Protein AF-A0A1R3H024-F1 (afdb_monomer_lite)

Sequence (90 aa):
MKNISKDQQSIKEGQIQVREKFKAIEEECEQLRAETSKIIRQSANTQIRLSLMFNILKAREQGDFAKAAHLTQLLRQIVAGEINGGQNQG

Structure (mmCIF, N/CA/C/O backbone):
data_AF-A0A1R3H024-F1
#
_entry.id   AF-A0A1R3H024-F1
#
loop_
_atom_site.group_PDB
_atom_site.id
_atom_site.type_symbol
_atom_site.label_atom_id
_atom_site.label_alt_id
_atom_site.label_comp_id
_atom_site.label_asym_id
_atom_site.label_entity_id
_atom_site.label_seq_id
_atom_site.pdbx_PDB_ins_code
_atom_site.Cartn_x
_atom_site.Cartn_y
_atom_site.Cartn_z
_atom_site.occupancy
_atom_site.B_iso_or_equiv
_atom_site.auth_seq_id
_atom_site.auth_comp_id
_atom_site.auth_asym_id
_atom_site.auth_atom_id
_atom_site.pdbx_PDB_model_num
ATOM 1 N N . MET A 1 1 ? -29.449 1.852 52.684 1.00 62.53 1 MET A N 1
ATOM 2 C CA . MET A 1 1 ? -29.940 1.062 51.528 1.00 62.53 1 MET A CA 1
ATOM 3 C C . MET A 1 1 ? -30.313 1.914 50.310 1.00 62.53 1 MET A C 1
ATOM 5 O O . MET A 1 1 ? -29.734 1.674 49.263 1.00 62.53 1 MET A O 1
ATOM 9 N N . LYS A 1 2 ? -31.196 2.927 50.405 1.00 72.94 2 LYS A N 1
ATOM 10 C CA . LYS A 1 2 ? -31.599 3.758 49.240 1.00 72.94 2 LYS A CA 1
ATOM 11 C C . LYS A 1 2 ? -30.443 4.445 48.486 1.00 72.94 2 LYS A C 1
ATOM 13 O O . LYS A 1 2 ? -30.481 4.480 47.264 1.00 72.94 2 LYS A O 1
ATOM 18 N N . ASN A 1 3 ? -29.427 4.953 49.188 1.00 79.25 3 ASN A N 1
ATOM 19 C CA . ASN A 1 3 ? -28.283 5.622 48.544 1.00 79.25 3 ASN A CA 1
ATOM 20 C C . ASN A 1 3 ? -27.396 4.629 47.774 1.00 79.25 3 ASN A C 1
ATOM 22 O O . ASN A 1 3 ? -27.116 4.855 46.608 1.00 79.25 3 ASN A O 1
ATOM 26 N N . ILE A 1 4 ? -27.118 3.460 48.366 1.00 86.12 4 ILE A N 1
ATOM 27 C CA . ILE A 1 4 ? -26.373 2.363 47.718 1.00 86.12 4 ILE A CA 1
ATOM 28 C C . ILE A 1 4 ? -27.042 1.939 46.399 1.00 86.12 4 ILE A C 1
ATOM 30 O O . ILE A 1 4 ? -26.358 1.707 45.410 1.00 86.12 4 ILE A O 1
ATOM 34 N N . SER A 1 5 ? -28.378 1.884 46.356 1.00 88.75 5 SER A N 1
ATOM 35 C CA . SER A 1 5 ? -29.119 1.545 45.131 1.00 88.75 5 SER A CA 1
ATOM 36 C C . SER A 1 5 ? -28.968 2.593 44.023 1.00 88.75 5 SER A C 1
ATOM 38 O O . SER A 1 5 ? -28.930 2.222 42.853 1.00 88.75 5 SER A O 1
ATOM 40 N N . LYS A 1 6 ? -28.895 3.886 44.368 1.00 91.88 6 LYS A N 1
ATOM 41 C CA . LYS A 1 6 ? -28.680 4.965 43.391 1.00 91.88 6 LYS A CA 1
ATOM 42 C C . LYS A 1 6 ? -27.247 4.958 42.867 1.00 91.88 6 LYS A C 1
ATOM 44 O O . LYS A 1 6 ? -27.041 5.087 41.664 1.00 91.88 6 LYS A O 1
ATOM 49 N N . ASP A 1 7 ? -26.281 4.737 43.752 1.00 94.06 7 ASP A N 1
ATOM 50 C CA . AS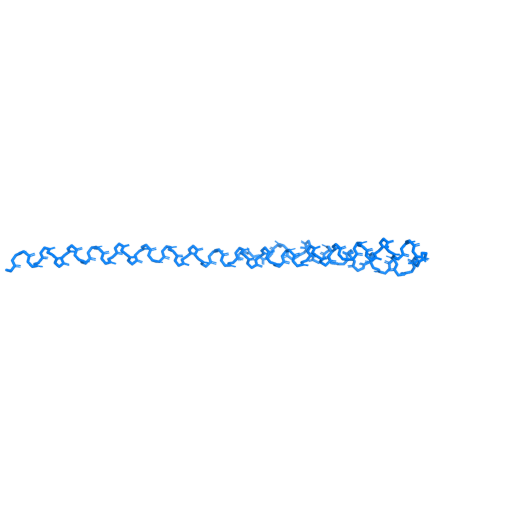P A 1 7 ? -24.868 4.654 43.381 1.00 94.06 7 ASP A CA 1
ATOM 51 C C . ASP A 1 7 ? -24.622 3.460 42.449 1.00 94.06 7 ASP A C 1
ATOM 53 O O . ASP A 1 7 ? -23.978 3.602 41.414 1.00 94.06 7 ASP A O 1
ATOM 57 N N . GLN A 1 8 ? -25.214 2.299 42.747 1.00 94.19 8 GLN A N 1
ATOM 58 C CA . GLN A 1 8 ? -25.152 1.120 41.876 1.00 94.19 8 GLN A CA 1
ATOM 59 C C . GLN A 1 8 ? -25.760 1.370 40.492 1.00 94.19 8 GLN A C 1
ATOM 61 O O . GLN A 1 8 ? -25.214 0.902 39.492 1.00 94.19 8 GLN A O 1
ATOM 66 N N . GLN A 1 9 ? -26.870 2.109 40.416 1.00 94.94 9 GLN A N 1
ATOM 67 C CA . GLN A 1 9 ? -27.474 2.477 39.138 1.00 94.94 9 GLN A CA 1
ATOM 68 C C . GLN A 1 9 ? -26.553 3.403 38.330 1.00 94.94 9 GLN A C 1
ATOM 70 O O . GLN A 1 9 ? -26.288 3.118 37.165 1.00 94.94 9 GLN A O 1
ATOM 75 N N . SER A 1 10 ? -26.004 4.442 38.963 1.00 95.50 10 SER A N 1
ATOM 76 C CA . SER A 1 10 ? -25.047 5.362 38.334 1.00 95.50 10 SER A CA 1
ATOM 77 C C . SER A 1 10 ? -23.794 4.631 37.828 1.00 95.50 10 SER A C 1
ATOM 79 O O . SER A 1 10 ? -23.363 4.831 36.693 1.00 95.50 10 SER A O 1
ATOM 81 N N . ILE A 1 11 ? -23.254 3.695 38.619 1.00 97.00 11 ILE A N 1
ATOM 82 C CA . ILE A 1 11 ? -22.125 2.846 38.209 1.00 97.00 11 ILE A CA 1
ATOM 83 C C . ILE A 1 11 ? -22.487 2.018 36.973 1.00 97.00 11 ILE A C 1
ATOM 85 O O . ILE A 1 11 ? -21.702 1.958 36.028 1.00 97.00 11 ILE A O 1
ATOM 89 N N . LYS A 1 12 ? -23.670 1.393 36.953 1.00 96.94 12 LYS A N 1
ATOM 90 C CA . LYS A 1 12 ? -24.126 0.586 35.814 1.00 96.94 12 LYS A CA 1
ATOM 91 C C . LYS A 1 12 ? -24.271 1.431 34.546 1.00 96.94 12 LYS A C 1
ATOM 93 O O . LYS A 1 12 ? -23.833 1.004 33.481 1.00 96.94 12 LYS A O 1
ATOM 98 N N . GLU A 1 13 ? -24.857 2.619 34.654 1.00 97.38 13 GLU A N 1
ATOM 99 C CA . GLU A 1 13 ? -24.995 3.559 33.536 1.00 97.38 13 GLU A CA 1
ATOM 100 C C . GLU A 1 13 ? -23.622 4.008 33.017 1.00 97.38 13 GLU A C 1
ATOM 102 O O . GLU A 1 13 ? -23.374 3.962 31.812 1.00 97.38 13 GLU A O 1
ATOM 107 N N . GLY A 1 14 ? -22.690 4.335 33.919 1.00 97.81 14 GLY A N 1
ATOM 108 C CA . GLY A 1 14 ? -21.308 4.653 33.564 1.00 97.81 14 GLY A CA 1
ATOM 109 C C . GLY A 1 14 ? -20.597 3.497 32.852 1.00 97.81 14 GLY A C 1
ATOM 110 O O . GLY A 1 14 ? -19.946 3.707 31.831 1.00 97.81 14 GLY A O 1
ATOM 111 N N . GLN A 1 15 ? -20.763 2.262 33.333 1.00 98.00 15 GLN A N 1
ATOM 112 C CA . GLN A 1 15 ? -20.189 1.068 32.700 1.00 98.00 15 GLN A CA 1
ATOM 113 C C . GLN A 1 15 ? -20.734 0.830 31.288 1.00 98.00 15 GLN A C 1
ATOM 115 O O . GLN A 1 15 ? -19.966 0.463 30.398 1.00 98.00 15 GLN A O 1
ATOM 120 N N .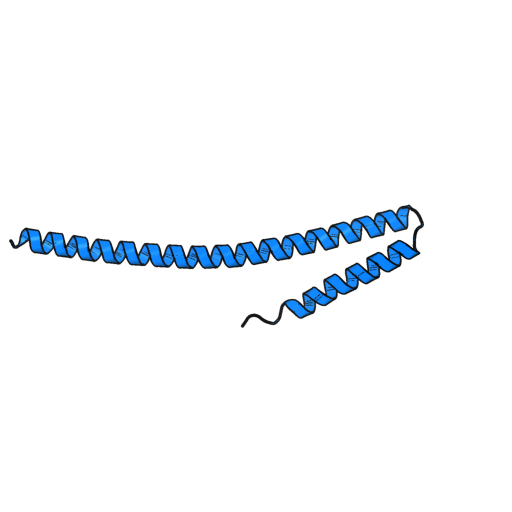 ILE A 1 16 ? -22.035 1.050 31.065 1.00 97.56 16 ILE A N 1
ATOM 121 C CA . ILE A 1 16 ? -22.651 0.935 29.735 1.00 97.56 16 ILE A CA 1
ATOM 122 C C . ILE A 1 16 ? -22.044 1.972 28.787 1.00 97.56 16 ILE A C 1
ATOM 124 O O . ILE A 1 16 ? -21.552 1.595 27.726 1.00 97.56 16 ILE A O 1
ATOM 128 N N . GLN A 1 17 ? -21.978 3.241 29.201 1.00 98.19 17 GLN A N 1
ATOM 129 C CA . GLN A 1 17 ? -21.402 4.309 28.377 1.00 98.19 17 GLN A CA 1
ATOM 130 C C . GLN A 1 17 ? -19.933 4.050 28.036 1.00 98.19 17 GLN A C 1
ATOM 132 O O . GLN A 1 17 ? -19.506 4.250 26.900 1.00 98.19 17 GLN A O 1
ATOM 137 N N . VAL A 1 18 ? -19.141 3.600 29.014 1.00 98.12 18 VAL A N 1
ATOM 138 C CA . VAL A 1 18 ? -17.735 3.248 28.788 1.00 98.12 18 VAL A CA 1
ATOM 139 C C . VAL A 1 18 ? -17.637 2.108 27.775 1.00 98.12 18 VAL A C 1
ATOM 141 O O . VAL A 1 18 ? -16.870 2.211 26.820 1.00 98.12 18 VAL A O 1
ATOM 144 N N . ARG A 1 19 ? -18.450 1.056 27.921 1.00 98.12 19 ARG A N 1
ATOM 145 C CA . ARG A 1 19 ? -18.462 -0.082 26.993 1.00 98.12 19 ARG A CA 1
ATOM 146 C C . ARG A 1 19 ? -18.829 0.329 25.568 1.00 98.12 19 ARG A C 1
ATOM 148 O O . ARG A 1 19 ? -18.217 -0.165 24.629 1.00 98.12 19 ARG A O 1
ATOM 155 N N . GLU A 1 20 ? -19.820 1.196 25.402 1.00 98.06 20 GLU A N 1
ATOM 156 C CA . GLU A 1 20 ? -20.232 1.694 24.085 1.00 98.06 20 GLU A CA 1
ATOM 157 C C . GLU A 1 20 ? -19.123 2.513 23.420 1.00 98.06 20 GLU A C 1
ATOM 159 O O . GLU A 1 20 ? -18.819 2.286 22.252 1.00 98.06 20 GLU A O 1
ATOM 164 N N . LYS A 1 21 ? -18.441 3.381 24.178 1.00 98.25 21 LYS A N 1
ATOM 165 C CA . LYS A 1 21 ? -17.282 4.132 23.672 1.00 98.25 21 LYS A CA 1
ATOM 166 C C . LYS A 1 21 ? -16.141 3.213 23.243 1.00 98.25 21 LYS A C 1
ATOM 168 O O . LYS A 1 21 ? -15.562 3.432 22.187 1.00 98.25 21 LYS A O 1
ATOM 173 N N . PHE A 1 22 ? -15.830 2.182 24.031 1.00 98.25 22 PHE A N 1
ATOM 174 C CA . PHE A 1 22 ? -14.793 1.216 23.660 1.00 98.25 22 PHE A CA 1
ATOM 175 C C . PHE A 1 22 ? -15.139 0.457 22.378 1.00 98.25 22 PHE A C 1
ATOM 177 O O . PHE A 1 22 ? -14.271 0.316 21.526 1.00 98.25 22 PHE A O 1
ATOM 184 N N . LYS A 1 23 ? -16.399 0.041 22.200 1.00 98.25 23 LYS A N 1
ATOM 185 C CA . LYS A 1 23 ? -16.839 -0.598 20.950 1.00 98.25 23 LYS A CA 1
ATOM 186 C C . LYS A 1 23 ? -16.667 0.316 19.739 1.00 98.25 23 LYS A C 1
ATOM 188 O O . LYS A 1 23 ? -16.131 -0.125 18.733 1.00 98.25 23 LYS A O 1
ATOM 193 N N . ALA A 1 24 ? -17.063 1.585 19.852 1.00 98.25 24 ALA A N 1
ATOM 194 C CA . ALA A 1 24 ? -16.878 2.551 18.769 1.00 98.25 24 ALA A CA 1
ATOM 195 C C . ALA A 1 24 ? -15.388 2.737 18.418 1.00 98.25 24 ALA A C 1
ATOM 197 O O . ALA A 1 24 ? -15.021 2.716 17.248 1.00 98.25 24 ALA A O 1
ATOM 198 N N . ILE A 1 25 ? -14.514 2.829 19.428 1.00 98.38 25 ILE A N 1
ATOM 199 C CA . ILE A 1 25 ? -13.059 2.919 19.223 1.00 98.38 25 ILE A CA 1
ATOM 200 C C . ILE A 1 25 ? -12.510 1.660 18.540 1.00 98.38 25 ILE A C 1
ATOM 202 O O . ILE A 1 25 ? -11.654 1.764 17.665 1.00 98.38 25 ILE A O 1
ATOM 206 N N . GLU A 1 26 ? -12.970 0.471 18.935 1.00 98.50 26 GLU A N 1
ATOM 207 C CA . GLU A 1 26 ? -12.568 -0.791 18.303 1.00 98.50 26 GLU A CA 1
ATOM 208 C C . GLU A 1 26 ? -12.978 -0.828 16.825 1.00 98.50 26 GLU A C 1
ATOM 210 O O . GLU A 1 26 ? -12.155 -1.168 15.974 1.00 98.50 26 GLU A O 1
ATOM 215 N N . GLU A 1 27 ? -14.205 -0.414 16.505 1.00 98.31 27 GLU A N 1
ATOM 216 C CA . GLU A 1 27 ? -14.703 -0.320 15.128 1.00 98.31 27 GLU A CA 1
ATOM 217 C C . GLU A 1 27 ? -13.880 0.670 14.286 1.00 98.31 27 GLU A C 1
ATOM 219 O O . GLU A 1 27 ? -13.445 0.327 13.183 1.00 98.31 27 GLU A O 1
ATOM 224 N N . GLU A 1 28 ? -13.590 1.862 14.815 1.00 98.56 28 GLU A N 1
ATOM 225 C CA . GLU A 1 28 ? -12.719 2.849 14.161 1.00 98.56 28 GLU A CA 1
ATOM 226 C C . GLU A 1 28 ? -11.295 2.309 13.955 1.00 98.56 28 GLU A C 1
ATOM 228 O O . GLU A 1 28 ? -10.689 2.505 12.898 1.00 98.56 28 GLU A O 1
ATOM 233 N N . CYS A 1 29 ? -10.754 1.580 14.935 1.00 98.56 29 CYS A N 1
ATOM 234 C CA . CYS A 1 29 ? -9.429 0.971 14.837 1.00 98.56 29 CYS A CA 1
ATOM 235 C C . CYS A 1 29 ? -9.362 -0.087 13.727 1.00 98.56 29 CYS A C 1
ATOM 237 O O . CYS A 1 29 ? -8.366 -0.147 13.000 1.00 98.56 29 CYS A O 1
ATOM 239 N N . GLU A 1 30 ? -10.397 -0.913 13.574 1.00 98.31 30 GLU A N 1
ATOM 240 C CA . GLU A 1 30 ? -10.474 -1.897 12.489 1.00 98.31 30 GLU A CA 1
ATOM 241 C C . GLU A 1 30 ? -10.572 -1.224 11.114 1.00 98.31 30 GLU A C 1
ATOM 243 O O . GLU A 1 30 ? -9.862 -1.612 10.180 1.00 98.31 30 GLU A O 1
ATOM 248 N N . GLN A 1 31 ? -11.371 -0.160 10.996 1.00 98.25 31 GLN A N 1
ATOM 249 C CA . GLN A 1 31 ? -11.442 0.637 9.768 1.00 98.25 31 GLN A CA 1
ATOM 250 C C . GLN A 1 31 ? -10.077 1.241 9.418 1.00 98.25 31 GLN A C 1
ATOM 252 O O . GLN A 1 31 ? -9.590 1.063 8.298 1.00 98.25 31 GLN A O 1
ATOM 257 N N . LEU A 1 32 ? -9.403 1.858 10.393 1.00 98.56 32 LEU A N 1
ATOM 258 C CA . LEU A 1 32 ? -8.087 2.461 10.193 1.00 98.56 32 LEU A CA 1
ATOM 259 C C . LEU A 1 32 ? -7.035 1.425 9.770 1.00 98.56 32 LEU A C 1
ATOM 261 O O . LEU A 1 32 ? -6.204 1.699 8.898 1.00 98.56 32 LEU A O 1
ATOM 265 N N . ARG A 1 33 ? -7.070 0.212 10.337 1.00 98.25 33 ARG A N 1
ATOM 266 C CA . ARG A 1 33 ? -6.191 -0.901 9.928 1.00 98.25 33 ARG A CA 1
ATOM 267 C C . ARG A 1 33 ? -6.447 -1.321 8.484 1.00 98.25 33 ARG A C 1
ATOM 269 O O . ARG A 1 33 ? -5.488 -1.538 7.734 1.00 98.25 33 ARG A O 1
ATOM 276 N N . ALA A 1 34 ? -7.711 -1.419 8.081 1.00 97.38 34 ALA A N 1
ATOM 277 C CA . ALA A 1 34 ? -8.084 -1.780 6.719 1.00 97.38 34 ALA A CA 1
ATOM 278 C C . ALA A 1 34 ? -7.627 -0.718 5.705 1.00 97.38 34 ALA A C 1
ATOM 280 O O . ALA A 1 34 ? -7.034 -1.056 4.677 1.00 97.38 34 ALA A O 1
ATOM 281 N N . GLU A 1 35 ? -7.838 0.564 6.004 1.00 97.81 35 GLU A N 1
ATOM 282 C CA . GLU A 1 35 ? -7.384 1.678 5.165 1.00 97.81 35 GLU A CA 1
ATOM 283 C C . GLU A 1 35 ? -5.860 1.745 5.077 1.00 97.81 35 GLU A C 1
ATOM 285 O O . GLU A 1 35 ? -5.301 1.811 3.980 1.00 97.81 35 GLU A O 1
ATOM 290 N N . THR A 1 36 ? -5.172 1.621 6.213 1.00 97.88 36 THR A N 1
ATOM 291 C CA . THR A 1 36 ? -3.705 1.591 6.262 1.00 97.88 36 THR A CA 1
ATOM 292 C C . THR A 1 36 ? -3.153 0.444 5.418 1.00 97.88 36 THR A C 1
ATOM 294 O O . THR A 1 36 ? -2.225 0.637 4.634 1.00 97.88 36 THR A O 1
ATOM 297 N N . SER A 1 37 ? -3.762 -0.741 5.496 1.00 96.94 37 SER A N 1
ATOM 298 C CA . SER A 1 37 ? -3.366 -1.897 4.683 1.00 96.94 37 SER A CA 1
ATOM 299 C C . SER A 1 37 ? -3.541 -1.638 3.182 1.00 96.94 37 SER A C 1
ATOM 301 O O . SER A 1 37 ? -2.677 -2.009 2.380 1.00 96.94 37 SER A O 1
ATOM 303 N N . LYS A 1 38 ? -4.624 -0.955 2.783 1.00 96.06 38 LYS A N 1
ATOM 304 C CA . LYS A 1 38 ? -4.842 -0.531 1.389 1.00 96.06 38 LYS A CA 1
ATOM 305 C C . LYS A 1 38 ? -3.763 0.458 0.938 1.00 96.06 38 LYS A C 1
ATOM 307 O O . LYS A 1 38 ? -3.179 0.252 -0.128 1.00 96.06 38 LYS A O 1
ATOM 312 N N . ILE A 1 39 ? -3.451 1.464 1.757 1.00 96.81 39 ILE A N 1
ATOM 313 C CA . ILE A 1 39 ? -2.418 2.472 1.472 1.00 96.81 39 ILE A CA 1
ATOM 314 C C . ILE A 1 39 ? -1.040 1.820 1.340 1.00 96.81 39 ILE A C 1
ATOM 316 O O . ILE A 1 39 ? -0.328 2.105 0.377 1.00 96.81 39 ILE A O 1
ATOM 320 N N . ILE A 1 40 ? -0.664 0.912 2.247 1.00 96.62 40 ILE A N 1
ATOM 321 C CA . ILE A 1 40 ? 0.606 0.171 2.171 1.00 96.62 40 ILE A CA 1
ATOM 322 C C . ILE A 1 40 ? 0.699 -0.584 0.842 1.00 96.62 40 ILE A C 1
ATOM 324 O O . ILE A 1 40 ? 1.699 -0.465 0.132 1.00 96.62 40 ILE A O 1
ATOM 328 N N . ARG A 1 41 ? -0.359 -1.312 0.459 1.00 93.69 41 ARG A N 1
ATOM 329 C CA . ARG A 1 41 ? -0.389 -2.073 -0.799 1.00 93.69 41 ARG A CA 1
ATOM 330 C C . ARG A 1 41 ? -0.245 -1.167 -2.025 1.00 93.69 41 ARG A C 1
ATOM 332 O O . ARG A 1 41 ? 0.539 -1.468 -2.924 1.00 93.69 41 ARG A O 1
ATOM 339 N N . GLN A 1 42 ? -0.979 -0.058 -2.060 1.00 93.12 42 GLN A N 1
ATOM 340 C CA . GLN A 1 42 ? -0.900 0.927 -3.145 1.00 93.12 42 GLN A CA 1
ATOM 341 C C . GLN A 1 42 ? 0.475 1.606 -3.209 1.00 93.12 42 GLN A C 1
ATOM 343 O O . GLN A 1 42 ? 1.012 1.835 -4.297 1.00 93.12 42 GLN A O 1
ATOM 348 N N . SER A 1 43 ? 1.072 1.888 -2.051 1.00 96.00 43 SER A N 1
ATOM 349 C CA . SER A 1 43 ? 2.399 2.497 -1.951 1.00 96.00 43 SER A CA 1
ATOM 350 C C . SER A 1 43 ? 3.477 1.550 -2.470 1.00 96.00 43 SER A C 1
ATOM 352 O O . SER A 1 43 ? 4.299 1.957 -3.290 1.00 96.00 43 SER A O 1
ATOM 354 N N . ALA A 1 44 ? 3.429 0.273 -2.081 1.00 94.06 44 ALA A N 1
ATOM 355 C CA . ALA A 1 44 ? 4.339 -0.751 -2.587 1.00 94.06 44 ALA A CA 1
ATOM 356 C C . ALA A 1 44 ? 4.239 -0.897 -4.114 1.00 94.06 44 ALA A C 1
ATOM 358 O O . ALA A 1 44 ? 5.260 -0.914 -4.802 1.00 94.06 44 ALA A O 1
ATOM 359 N N . ASN A 1 45 ? 3.021 -0.922 -4.669 1.00 92.94 45 ASN A N 1
ATOM 360 C CA . ASN A 1 45 ? 2.853 -0.970 -6.122 1.00 92.94 45 ASN A CA 1
ATOM 361 C C . ASN A 1 45 ? 3.445 0.276 -6.804 1.00 92.94 45 ASN A C 1
ATOM 363 O O . ASN A 1 45 ? 4.207 0.168 -7.765 1.00 92.94 45 ASN A O 1
ATOM 367 N N . THR A 1 46 ? 3.181 1.463 -6.256 1.00 95.25 46 THR A N 1
ATOM 368 C CA . THR A 1 46 ? 3.750 2.714 -6.770 1.00 95.25 46 THR A CA 1
ATOM 369 C C . THR A 1 46 ? 5.276 2.688 -6.778 1.00 95.25 46 THR A C 1
ATOM 371 O O . THR A 1 46 ? 5.880 3.064 -7.782 1.00 95.25 46 THR A O 1
ATOM 374 N N . GLN A 1 47 ? 5.907 2.182 -5.717 1.00 97.31 47 GLN A N 1
ATOM 375 C CA . GLN A 1 47 ? 7.361 2.019 -5.662 1.00 97.31 47 GLN A CA 1
ATOM 376 C C . GLN A 1 47 ? 7.880 1.051 -6.735 1.00 97.31 47 GLN A C 1
ATOM 378 O O . GLN A 1 47 ? 8.876 1.355 -7.393 1.00 97.31 47 GLN A O 1
ATOM 383 N N . ILE A 1 48 ? 7.190 -0.070 -6.973 1.00 95.69 48 ILE A N 1
ATOM 384 C CA . ILE A 1 48 ? 7.533 -1.015 -8.050 1.00 95.69 48 ILE A CA 1
ATOM 385 C C . ILE A 1 48 ? 7.462 -0.322 -9.418 1.00 95.69 48 ILE A C 1
ATOM 387 O O . ILE A 1 48 ? 8.407 -0.418 -10.205 1.00 95.69 48 ILE A O 1
ATOM 391 N N . ARG A 1 49 ? 6.382 0.423 -9.696 1.00 96.56 49 ARG A N 1
ATOM 392 C CA . ARG A 1 49 ? 6.225 1.167 -10.958 1.00 96.56 49 ARG A CA 1
ATOM 393 C C . ARG A 1 49 ? 7.338 2.191 -11.151 1.00 96.56 49 ARG A C 1
ATOM 395 O O . ARG A 1 49 ? 7.947 2.222 -12.217 1.00 96.56 49 ARG A O 1
ATOM 402 N N . LEU A 1 50 ? 7.645 2.978 -10.120 1.00 98.19 50 LEU A N 1
ATOM 403 C CA . LEU A 1 50 ? 8.731 3.958 -10.166 1.00 98.19 50 LEU A CA 1
ATOM 404 C C . LEU A 1 50 ? 10.080 3.286 -10.432 1.00 98.19 50 LEU A C 1
ATOM 406 O O . LEU A 1 50 ? 10.813 3.722 -11.315 1.00 98.19 50 LEU A O 1
ATOM 410 N N . SER A 1 51 ? 10.389 2.191 -9.733 1.00 98.19 51 SER A N 1
ATOM 411 C CA . SER A 1 51 ? 11.623 1.430 -9.951 1.00 98.19 51 SER A CA 1
ATOM 412 C C . SER A 1 51 ? 11.744 0.937 -11.398 1.00 98.19 51 SER A C 1
ATOM 414 O O . SER A 1 51 ? 12.793 1.088 -12.027 1.00 98.19 51 SER A O 1
ATOM 416 N N . LEU A 1 52 ? 10.656 0.415 -11.972 1.00 98.12 52 LEU A N 1
ATOM 417 C CA . LEU A 1 52 ? 10.623 0.010 -13.379 1.00 98.12 52 LEU A CA 1
ATOM 418 C C . LEU A 1 52 ? 10.841 1.192 -14.323 1.00 98.12 52 LEU A C 1
ATOM 420 O O . LEU A 1 52 ? 11.639 1.077 -15.251 1.00 98.12 52 LEU A O 1
ATOM 424 N N . MET A 1 53 ? 10.190 2.331 -14.076 1.00 98.38 53 MET A N 1
ATOM 425 C CA . MET A 1 53 ? 10.378 3.547 -14.874 1.00 98.38 53 MET A CA 1
ATOM 426 C C . MET A 1 53 ? 11.837 4.017 -14.849 1.00 98.38 53 MET A C 1
ATOM 428 O O . MET A 1 53 ? 12.408 4.274 -15.909 1.00 98.38 53 MET A O 1
ATOM 432 N N . PHE A 1 54 ? 12.476 4.048 -13.676 1.00 98.75 54 PHE A N 1
ATOM 433 C CA . PHE A 1 54 ? 13.897 4.387 -13.561 1.00 98.75 54 PHE A CA 1
ATOM 434 C C . PHE A 1 54 ? 14.792 3.394 -14.309 1.00 98.75 54 PHE A C 1
ATOM 436 O O . PHE A 1 54 ? 15.695 3.804 -15.038 1.00 98.75 54 PHE A O 1
ATOM 443 N N . ASN A 1 55 ? 14.522 2.092 -14.198 1.00 98.56 55 ASN A N 1
ATOM 444 C CA . ASN A 1 55 ? 15.290 1.070 -14.910 1.00 98.56 55 ASN A CA 1
ATOM 445 C C . ASN A 1 55 ? 15.120 1.153 -16.435 1.00 98.56 55 ASN A C 1
ATOM 447 O O . ASN A 1 55 ? 16.077 0.894 -17.163 1.00 98.56 55 ASN A O 1
ATOM 451 N N . ILE A 1 56 ? 13.942 1.550 -16.930 1.00 98.81 56 ILE A N 1
ATOM 452 C CA . ILE A 1 56 ? 13.714 1.821 -18.358 1.00 98.81 56 ILE A CA 1
ATOM 453 C C . ILE A 1 56 ? 14.568 3.003 -18.818 1.00 98.81 56 ILE A C 1
ATOM 455 O O . ILE A 1 56 ? 15.226 2.904 -19.852 1.00 98.81 56 ILE A O 1
ATOM 459 N N . LEU A 1 57 ? 14.569 4.109 -18.065 1.00 98.69 57 LEU A N 1
ATOM 460 C CA . LEU A 1 57 ? 15.384 5.284 -18.391 1.00 98.69 57 LEU A CA 1
ATOM 461 C C . LEU A 1 57 ? 16.871 4.926 -18.432 1.00 98.69 57 LEU A C 1
ATOM 463 O O . LEU A 1 57 ? 17.538 5.234 -19.415 1.00 98.69 57 LEU A O 1
ATOM 467 N N . LYS A 1 58 ? 17.354 4.184 -17.432 1.00 98.75 58 LYS A N 1
ATOM 468 C CA . LYS A 1 58 ? 18.738 3.704 -17.377 1.00 98.75 58 LYS A CA 1
ATOM 469 C C . LYS A 1 58 ? 19.093 2.789 -18.552 1.00 98.75 58 LYS A C 1
ATOM 471 O O . LYS A 1 58 ? 20.156 2.931 -19.140 1.00 98.75 58 LYS A O 1
ATOM 476 N N . ALA A 1 59 ? 18.209 1.861 -18.924 1.00 98.75 59 ALA A N 1
ATOM 477 C CA . ALA A 1 59 ? 18.439 0.989 -20.077 1.00 98.75 59 ALA A CA 1
ATOM 478 C C . ALA A 1 59 ? 18.527 1.791 -21.387 1.00 98.75 59 ALA A C 1
ATOM 480 O O . ALA A 1 59 ? 19.395 1.525 -22.212 1.00 98.75 59 ALA A O 1
ATOM 481 N N . ARG A 1 60 ? 17.678 2.816 -21.552 1.00 98.50 60 ARG A N 1
ATOM 482 C CA . ARG A 1 60 ? 17.731 3.726 -22.709 1.00 98.50 60 ARG A CA 1
ATOM 483 C C . ARG A 1 60 ? 19.019 4.544 -22.742 1.00 98.50 60 ARG A C 1
ATOM 485 O O . ARG A 1 60 ? 19.625 4.644 -23.800 1.00 98.50 60 ARG A O 1
ATOM 492 N N . GLU A 1 61 ? 19.437 5.092 -21.603 1.00 98.62 61 GLU A N 1
ATOM 493 C CA . GLU A 1 61 ? 20.706 5.819 -21.463 1.00 98.62 61 GLU A CA 1
ATOM 494 C C . GLU A 1 61 ? 21.908 4.941 -21.848 1.00 98.62 61 GLU A C 1
ATOM 496 O O . GLU A 1 61 ? 22.831 5.402 -22.511 1.00 98.62 61 GLU A O 1
ATOM 501 N N . GLN A 1 62 ? 21.865 3.653 -21.502 1.00 98.50 62 GLN A N 1
ATOM 502 C CA . GLN A 1 62 ? 22.904 2.670 -21.824 1.00 98.50 62 GLN A CA 1
ATOM 503 C C . GLN A 1 62 ? 22.820 2.110 -23.257 1.00 98.50 62 GLN A C 1
ATOM 505 O O . GLN A 1 62 ? 23.641 1.275 -23.628 1.00 98.50 62 GLN A O 1
ATOM 510 N N . GLY A 1 63 ? 21.833 2.525 -24.059 1.00 98.44 63 GLY A N 1
ATOM 511 C CA . GLY A 1 63 ? 21.603 1.996 -25.408 1.00 98.44 63 GLY A CA 1
ATOM 512 C C . GLY A 1 63 ? 21.024 0.573 -25.454 1.00 98.44 63 GLY A C 1
ATOM 513 O O . GLY A 1 63 ? 20.913 -0.012 -26.530 1.00 98.44 63 GLY A O 1
ATOM 514 N N . ASP A 1 64 ? 20.614 0.009 -24.315 1.00 98.50 64 ASP A N 1
ATOM 515 C CA . ASP A 1 64 ? 19.993 -1.316 -24.225 1.00 98.50 64 ASP A CA 1
ATOM 516 C C . ASP A 1 64 ? 18.478 -1.224 -24.472 1.00 98.50 64 ASP A C 1
ATOM 518 O O . ASP A 1 64 ? 17.632 -1.282 -23.569 1.00 98.50 64 ASP A O 1
ATOM 522 N N . PHE A 1 65 ? 18.119 -1.051 -25.744 1.00 98.12 65 PHE A N 1
ATOM 523 C CA . PHE A 1 65 ? 16.723 -0.919 -26.160 1.00 98.12 65 PHE A CA 1
ATOM 524 C C . PHE A 1 65 ? 15.918 -2.211 -25.989 1.00 98.12 65 PHE A C 1
ATOM 526 O O . PHE A 1 65 ? 14.711 -2.140 -25.752 1.00 98.12 65 PHE A O 1
ATOM 533 N N . ALA A 1 66 ? 16.563 -3.379 -26.056 1.00 98.44 66 ALA A N 1
ATOM 534 C CA . ALA A 1 66 ? 15.903 -4.663 -25.834 1.00 98.44 66 ALA A CA 1
ATOM 535 C C . ALA A 1 66 ? 15.408 -4.773 -24.385 1.00 98.44 66 ALA A C 1
ATOM 537 O O . ALA A 1 66 ? 14.227 -5.044 -24.141 1.00 98.44 66 ALA A O 1
ATOM 538 N N . LYS A 1 67 ? 16.273 -4.461 -23.413 1.00 98.25 67 LYS A N 1
ATOM 539 C CA . LYS A 1 67 ? 15.896 -4.410 -21.998 1.00 98.25 67 LYS A CA 1
ATOM 540 C C . LYS A 1 67 ? 14.871 -3.320 -21.721 1.00 98.25 67 LYS A C 1
ATOM 542 O O . LYS A 1 67 ? 13.904 -3.568 -21.000 1.00 98.25 67 LYS A O 1
ATOM 547 N N . ALA A 1 68 ? 15.030 -2.135 -22.312 1.00 98.69 68 ALA A N 1
ATOM 548 C CA . ALA A 1 68 ? 14.051 -1.061 -22.167 1.00 98.69 68 ALA A CA 1
ATOM 549 C C . ALA A 1 68 ? 12.658 -1.488 -22.667 1.00 98.69 68 ALA A C 1
ATOM 551 O O . ALA A 1 68 ? 11.658 -1.229 -21.992 1.00 98.69 68 ALA A O 1
ATOM 552 N N . ALA A 1 69 ? 12.575 -2.173 -23.812 1.00 98.44 69 ALA A N 1
ATOM 553 C CA . ALA A 1 69 ? 11.322 -2.689 -24.360 1.00 98.44 69 ALA A CA 1
ATOM 554 C C . ALA 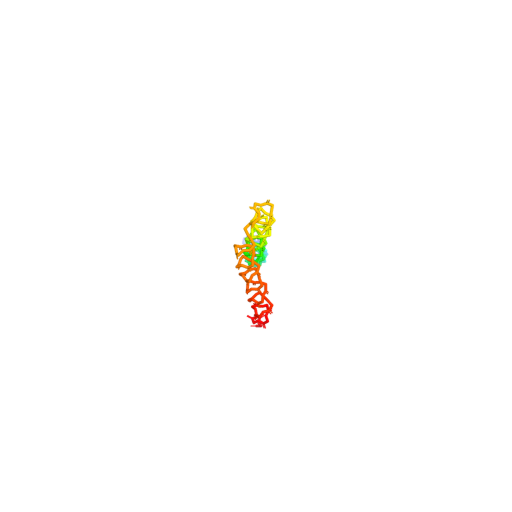A 1 69 ? 10.691 -3.749 -23.445 1.00 98.44 69 ALA A C 1
ATOM 556 O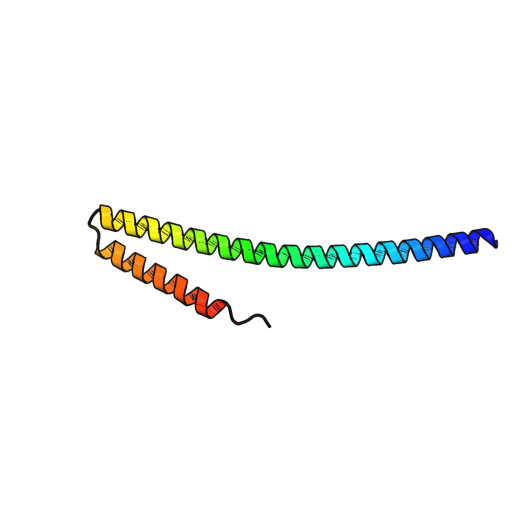 O . ALA A 1 69 ? 9.496 -3.660 -23.145 1.00 98.44 69 ALA A O 1
ATOM 557 N N . HIS A 1 70 ? 11.493 -4.691 -22.941 1.00 98.38 70 HIS A N 1
ATOM 558 C CA . HIS A 1 70 ? 11.034 -5.722 -22.012 1.00 98.38 70 HIS A CA 1
ATOM 559 C C . HIS A 1 70 ? 10.475 -5.125 -20.710 1.00 98.38 70 HIS A C 1
ATOM 561 O O . HIS A 1 70 ? 9.341 -5.414 -20.325 1.00 98.38 70 HIS A O 1
ATOM 567 N N . 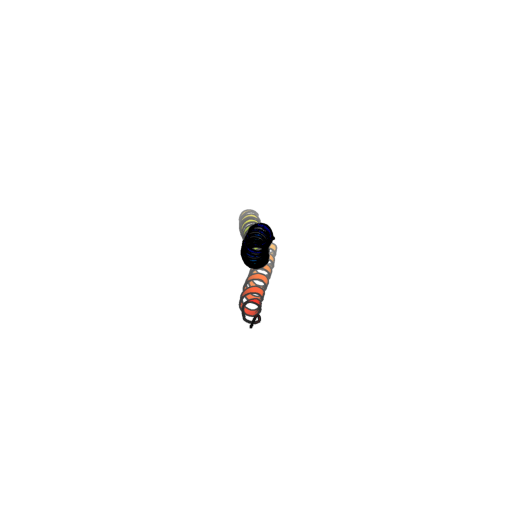LEU A 1 71 ? 11.218 -4.216 -20.071 1.00 98.44 71 LEU A N 1
ATOM 568 C CA . LEU A 1 71 ? 10.771 -3.535 -18.852 1.00 98.44 71 LEU A CA 1
ATOM 569 C C . LEU A 1 71 ? 9.514 -2.685 -19.092 1.00 98.44 71 LEU A C 1
ATOM 571 O O . LEU A 1 71 ? 8.635 -2.623 -18.235 1.00 98.44 71 LEU A O 1
ATOM 575 N N . THR A 1 72 ? 9.390 -2.071 -20.272 1.00 98.25 72 THR A N 1
ATOM 576 C CA . THR A 1 72 ? 8.181 -1.323 -20.650 1.00 98.25 72 THR A CA 1
ATOM 577 C C . THR A 1 72 ? 6.970 -2.252 -20.783 1.00 98.25 72 THR A C 1
ATOM 579 O O . THR A 1 72 ? 5.870 -1.895 -20.362 1.00 98.25 72 THR A O 1
ATOM 582 N N . GLN A 1 73 ? 7.144 -3.452 -21.346 1.00 97.75 73 GLN A N 1
ATOM 583 C CA . GLN A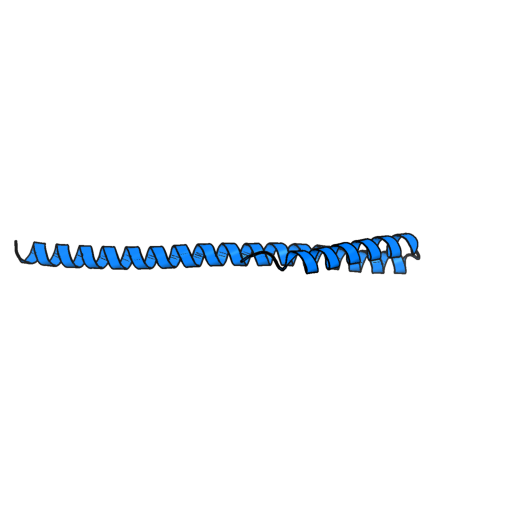 1 73 ? 6.075 -4.451 -21.407 1.00 97.75 73 GLN A CA 1
ATOM 584 C C . GLN A 1 73 ? 5.654 -4.911 -20.008 1.00 97.75 73 GLN A C 1
ATOM 586 O O . GLN A 1 73 ? 4.455 -4.971 -19.738 1.00 97.75 73 GLN A O 1
ATOM 591 N N . LEU A 1 74 ? 6.615 -5.163 -19.117 1.00 96.81 74 LEU A N 1
ATOM 592 C CA . LEU A 1 74 ? 6.335 -5.536 -17.731 1.00 96.81 74 LEU A CA 1
ATOM 593 C C . LEU A 1 74 ? 5.566 -4.432 -16.987 1.00 96.81 74 LEU A C 1
ATOM 595 O O . LEU A 1 74 ? 4.560 -4.709 -16.337 1.00 96.81 74 LEU A O 1
ATOM 599 N N . LEU A 1 75 ? 5.977 -3.169 -17.140 1.00 97.12 75 LEU A N 1
ATOM 600 C CA . LEU A 1 75 ? 5.267 -2.030 -16.552 1.00 97.12 75 LEU A CA 1
ATOM 601 C C . LEU A 1 75 ? 3.813 -1.953 -17.045 1.00 97.12 75 LEU A C 1
ATOM 603 O O . LEU A 1 75 ? 2.908 -1.749 -16.239 1.00 97.12 75 LEU A O 1
ATOM 607 N N . ARG A 1 76 ? 3.567 -2.177 -18.345 1.00 96.44 76 ARG A N 1
ATOM 608 C CA . ARG A 1 76 ? 2.200 -2.229 -18.895 1.00 96.44 76 ARG A CA 1
ATOM 609 C C . ARG A 1 76 ? 1.359 -3.337 -18.266 1.00 96.44 76 ARG A C 1
ATOM 611 O O . ARG A 1 76 ? 0.191 -3.102 -17.978 1.00 96.44 76 ARG A O 1
ATOM 618 N N . GLN A 1 77 ? 1.932 -4.519 -18.047 1.00 94.38 77 GLN A N 1
ATOM 619 C CA . GLN A 1 77 ? 1.222 -5.634 -17.413 1.00 94.38 77 GLN A CA 1
ATOM 620 C C . GLN A 1 77 ? 0.836 -5.314 -15.967 1.00 94.38 77 GLN A C 1
ATOM 622 O O . GLN A 1 77 ? -0.288 -5.598 -15.566 1.00 94.38 77 GLN A O 1
ATOM 627 N N . ILE A 1 78 ? 1.731 -4.676 -15.207 1.00 91.44 78 ILE A N 1
ATOM 628 C CA . ILE A 1 78 ? 1.453 -4.268 -13.823 1.00 91.44 78 ILE A CA 1
ATOM 629 C C . ILE A 1 78 ? 0.318 -3.243 -13.784 1.00 91.44 78 ILE A C 1
ATOM 631 O O . ILE A 1 78 ? -0.647 -3.441 -13.051 1.00 91.44 78 ILE A O 1
ATOM 635 N N . VAL A 1 79 ? 0.380 -2.210 -14.629 1.00 91.12 79 VAL A N 1
ATOM 636 C CA . VAL A 1 79 ? -0.670 -1.181 -14.707 1.00 91.12 79 VAL A CA 1
ATOM 637 C C . VAL A 1 79 ? -2.012 -1.783 -15.143 1.00 91.12 79 VAL A C 1
ATOM 639 O O . VAL A 1 79 ? -3.052 -1.460 -14.575 1.00 91.12 79 VAL A O 1
ATOM 642 N N . ALA A 1 80 ? -2.010 -2.702 -16.113 1.00 90.06 80 ALA A N 1
ATOM 643 C CA . ALA A 1 80 ? -3.227 -3.382 -16.557 1.00 90.06 80 ALA A CA 1
ATOM 644 C C . ALA A 1 80 ? -3.816 -4.309 -15.477 1.00 90.06 80 ALA A C 1
ATOM 646 O O . ALA A 1 80 ? -5.035 -4.385 -15.327 1.00 90.06 80 ALA A O 1
ATOM 647 N N . GLY A 1 81 ? -2.973 -4.998 -14.703 1.00 81.75 81 GLY A N 1
ATOM 648 C CA . GLY A 1 81 ? -3.407 -5.834 -13.581 1.00 81.75 81 GLY A CA 1
ATOM 649 C C . GLY A 1 81 ? -4.097 -5.035 -12.471 1.00 81.75 81 GLY A C 1
ATOM 650 O O . GLY A 1 81 ? -5.047 -5.519 -11.861 1.00 81.75 81 GLY A O 1
ATOM 651 N N . GLU A 1 82 ? -3.684 -3.788 -12.247 1.00 65.06 82 GLU A N 1
ATOM 652 C CA . GLU A 1 82 ? -4.305 -2.904 -11.256 1.00 65.06 82 GLU A CA 1
ATOM 653 C C . GLU A 1 82 ? -5.680 -2.381 -11.677 1.00 65.06 82 GLU A C 1
ATOM 655 O O . GLU A 1 82 ? -6.576 -2.309 -10.836 1.00 65.06 82 GLU A O 1
ATOM 660 N N . ILE A 1 83 ? -5.875 -2.066 -12.964 1.00 59.88 83 ILE A N 1
ATOM 661 C CA . ILE A 1 83 ? -7.173 -1.602 -13.492 1.00 59.88 83 ILE A CA 1
ATOM 662 C C . ILE A 1 83 ? -8.258 -2.672 -13.286 1.00 59.88 83 ILE A C 1
ATOM 664 O O . ILE A 1 83 ? -9.396 -2.348 -12.958 1.00 59.88 83 ILE A O 1
ATOM 668 N N . ASN A 1 84 ? -7.891 -3.950 -13.398 1.00 53.44 84 ASN A N 1
ATOM 669 C CA . ASN A 1 84 ? -8.817 -5.072 -13.226 1.00 53.44 84 ASN A CA 1
ATOM 670 C C . ASN A 1 84 ? -9.028 -5.480 -11.751 1.00 53.44 84 ASN A C 1
ATOM 672 O O . ASN A 1 84 ? -10.046 -6.078 -11.416 1.00 53.44 84 ASN A O 1
ATOM 676 N N . GLY A 1 85 ? -8.094 -5.150 -10.851 1.00 53.56 85 GLY A N 1
ATOM 677 C CA . GLY A 1 85 ? -8.154 -5.506 -9.424 1.00 53.56 85 GLY A CA 1
ATOM 678 C C . GLY A 1 85 ? -8.919 -4.521 -8.528 1.00 53.56 85 GLY A C 1
ATOM 679 O O . GLY A 1 85 ? -9.042 -4.765 -7.327 1.00 53.56 85 GLY A O 1
ATOM 680 N N . GLY A 1 86 ? -9.411 -3.406 -9.080 1.00 50.97 86 GLY A N 1
ATOM 681 C CA . GLY A 1 86 ? -10.121 -2.352 -8.343 1.00 50.97 86 GLY A CA 1
ATOM 682 C C . GLY A 1 86 ? -11.642 -2.521 -8.224 1.00 50.97 86 GLY A C 1
ATOM 683 O O . GLY A 1 86 ? -12.263 -1.733 -7.521 1.00 50.97 86 GLY A O 1
ATOM 684 N N . GLN A 1 87 ? -12.251 -3.513 -8.888 1.00 41.00 87 GLN A N 1
ATOM 685 C CA . GLN A 1 87 ? -13.718 -3.617 -9.011 1.00 41.00 87 GLN A CA 1
ATOM 686 C C . GLN A 1 87 ? -14.400 -4.658 -8.114 1.00 41.00 87 GLN A C 1
ATOM 688 O O . GLN A 1 87 ? -15.618 -4.775 -8.168 1.00 41.00 87 GLN A O 1
ATOM 693 N N . ASN A 1 88 ? -13.675 -5.406 -7.280 1.00 43.38 88 ASN A N 1
ATOM 694 C CA . ASN A 1 88 ? -14.291 -6.499 -6.523 1.00 43.38 88 ASN A CA 1
ATOM 695 C C . ASN A 1 88 ? -14.066 -6.387 -5.015 1.00 43.38 88 ASN A C 1
ATOM 697 O O . ASN A 1 88 ? -13.274 -7.150 -4.470 1.00 43.38 88 ASN A O 1
ATOM 701 N N . GLN A 1 89 ? -14.734 -5.427 -4.367 1.00 42.16 89 GLN A N 1
ATOM 702 C CA . GLN A 1 89 ? -15.017 -5.434 -2.921 1.00 42.16 89 GLN A CA 1
ATOM 703 C C . GLN A 1 89 ? -16.346 -4.700 -2.677 1.00 42.16 89 GLN A C 1
ATOM 705 O O . GLN A 1 89 ? -16.350 -3.515 -2.346 1.00 42.16 89 GLN A O 1
ATOM 710 N N . GLY A 1 90 ? -17.451 -5.403 -2.939 1.00 37.19 90 GLY A N 1
ATOM 711 C CA . GLY A 1 90 ? -18.779 -5.111 -2.391 1.00 37.19 90 GLY A CA 1
ATOM 712 C C . GLY A 1 90 ? -19.075 -6.050 -1.232 1.00 37.19 90 GLY A C 1
ATOM 713 O O . GLY A 1 90 ? -18.485 -7.156 -1.231 1.00 37.19 90 GLY A O 1
#

pLDDT: mean 91.09, std 15.12, range [37.19, 98.81]

Organism: NCBI:txid93759

Secondary structure (DSSP, 8-state):
-HHHHHHHHHHHHHHHHHHHHHHHHHHHHHHHHHHHHHHHHHHHHHHHHHHHHHHHHHHHHTT-HHHHHHHHHHHHHHHHHHHHHTS---

Radius of gyration: 27.31 Å; chains: 1; bounding box: 54×12×78 Å

Foldseek 3Di:
DVVVVVVVVVVVVVVVVVVVVVVVVVVVVVVVVVVVVVVVVVVVLVVVLVVLVVVLVVCVVVVNVVVNVVSVVVSVVSVVVVVVVPPDDD